Protein AF-A0A944NSH6-F1 (afdb_monomer_lite)

Secondary structure (DSSP, 8-state):
-HHHHHHHHHHHTT-TTHHHHHHHHHHHGGGS-HHHHHGGGT--TT-HHHHHHHHHHHHHHHHHHHHT-

Structure (mmCIF, N/CA/C/O backbone):
data_AF-A0A944NSH6-F1
#
_entry.id   AF-A0A944NSH6-F1
#
loop_
_atom_site.group_PDB
_atom_site.id
_atom_site.type_symbol
_atom_site.label_atom_id
_atom_site.label_alt_id
_atom_site.label_comp_id
_atom_site.label_asym_id
_atom_site.label_entity_id
_atom_site.label_seq_id
_atom_site.pdbx_PDB_ins_code
_atom_site.Cartn_x
_atom_site.Cartn_y
_atom_site.Cartn_z
_atom_site.occupancy
_atom_site.B_iso_or_equiv
_atom_site.auth_seq_id
_atom_site.auth_comp_id
_atom_site.auth_asym_id
_atom_site.auth_atom_id
_atom_site.pdbx_PDB_model_num
ATOM 1 N N . ASP A 1 1 ? 6.849 -0.467 9.883 1.00 53.78 1 ASP A N 1
ATOM 2 C CA . ASP A 1 1 ? 5.398 -0.747 10.003 1.00 53.78 1 ASP A CA 1
ATOM 3 C C . ASP A 1 1 ? 4.501 -0.072 8.966 1.00 53.78 1 ASP A C 1
ATOM 5 O O . ASP A 1 1 ? 3.673 -0.761 8.389 1.00 53.78 1 ASP A O 1
ATOM 9 N N . CYS A 1 2 ? 4.678 1.211 8.624 1.00 65.12 2 CYS A N 1
ATOM 10 C CA . CYS A 1 2 ? 3.822 1.889 7.626 1.00 65.12 2 CYS A CA 1
ATOM 11 C C . CYS A 1 2 ? 3.813 1.227 6.225 1.00 65.12 2 CYS A C 1
ATOM 13 O O . CYS A 1 2 ? 2.773 1.164 5.571 1.00 65.12 2 CYS A O 1
ATOM 15 N N . LEU A 1 3 ? 4.948 0.664 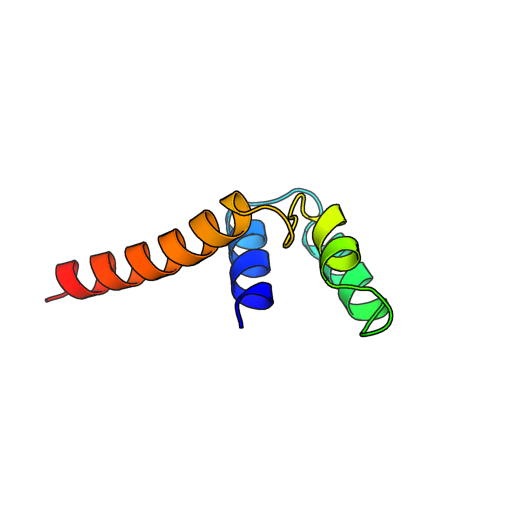5.790 1.00 68.38 3 LEU A N 1
ATOM 16 C CA . LEU A 1 3 ? 5.069 -0.017 4.495 1.00 68.38 3 LEU A CA 1
ATOM 17 C C . LEU A 1 3 ? 4.128 -1.226 4.369 1.00 68.38 3 LEU A C 1
ATOM 19 O O . LEU A 1 3 ? 3.458 -1.388 3.354 1.00 68.38 3 LEU A O 1
ATOM 23 N N . VAL A 1 4 ? 4.075 -2.068 5.403 1.00 79.06 4 VAL A N 1
ATOM 24 C CA . VAL A 1 4 ? 3.291 -3.312 5.384 1.00 79.06 4 VAL A CA 1
ATOM 25 C C . VAL A 1 4 ? 1.799 -2.996 5.374 1.00 79.06 4 VAL A C 1
ATOM 27 O O . VAL A 1 4 ? 1.065 -3.564 4.572 1.00 79.06 4 VAL A O 1
ATOM 30 N N . ASN A 1 5 ? 1.372 -2.025 6.185 1.00 75.06 5 ASN A N 1
ATOM 31 C CA . ASN A 1 5 ? -0.025 -1.590 6.231 1.00 75.06 5 ASN A CA 1
ATOM 32 C C . ASN A 1 5 ? -0.476 -0.981 4.897 1.00 75.06 5 ASN A C 1
ATOM 34 O O . ASN A 1 5 ? -1.581 -1.247 4.440 1.00 75.06 5 ASN A O 1
ATOM 38 N N . SER A 1 6 ? 0.400 -0.224 4.234 1.00 76.38 6 SER A N 1
ATOM 39 C CA . SER A 1 6 ? 0.088 0.376 2.932 1.00 76.38 6 SER A CA 1
ATOM 40 C C . SER A 1 6 ? -0.034 -0.674 1.826 1.00 76.38 6 SER A C 1
ATOM 42 O O . SER A 1 6 ? -0.919 -0.590 0.982 1.00 76.38 6 SER A O 1
ATOM 44 N N . LEU A 1 7 ? 0.818 -1.705 1.838 1.00 83.19 7 LEU A N 1
ATOM 45 C CA . LEU A 1 7 ? 0.695 -2.835 0.911 1.00 83.19 7 LEU A CA 1
ATOM 46 C C . LEU A 1 7 ? -0.569 -3.659 1.182 1.00 83.19 7 LEU A C 1
ATOM 48 O O . LEU A 1 7 ? -1.174 -4.172 0.243 1.00 83.19 7 LEU A O 1
ATOM 52 N N . TYR A 1 8 ? -0.975 -3.769 2.445 1.00 82.12 8 TYR A N 1
ATOM 53 C CA . TYR A 1 8 ? -2.205 -4.451 2.827 1.00 82.12 8 TYR A CA 1
ATOM 54 C C . TYR A 1 8 ? -3.460 -3.713 2.336 1.00 82.12 8 TYR A C 1
ATOM 56 O O . TYR A 1 8 ? -4.358 -4.351 1.795 1.00 82.12 8 TYR A O 1
ATOM 64 N N . ASP A 1 9 ? -3.496 -2.383 2.424 1.00 81.44 9 ASP A N 1
ATOM 65 C CA . ASP A 1 9 ? -4.582 -1.561 1.864 1.00 81.44 9 ASP A CA 1
ATOM 66 C C . ASP A 1 9 ? -4.699 -1.721 0.332 1.00 81.44 9 ASP A C 1
ATOM 68 O O . ASP A 1 9 ? -5.777 -1.945 -0.228 1.00 81.44 9 ASP A O 1
ATOM 72 N N . VAL A 1 10 ? -3.561 -1.731 -0.370 1.00 84.38 10 VAL A N 1
ATOM 73 C CA . VAL A 1 10 ? -3.525 -1.987 -1.822 1.00 84.38 10 VAL A CA 1
ATOM 74 C C . VAL A 1 10 ? -3.986 -3.410 -2.165 1.00 84.38 10 VAL A C 1
ATOM 76 O O . VAL A 1 10 ? -4.645 -3.626 -3.185 1.00 84.38 10 VAL A O 1
ATOM 79 N N . PHE A 1 11 ? -3.678 -4.389 -1.314 1.00 85.69 11 PHE A N 1
ATOM 80 C CA . PHE A 1 11 ? -4.196 -5.746 -1.464 1.00 85.69 11 PHE A CA 1
ATOM 81 C C . PHE A 1 11 ? -5.719 -5.795 -1.275 1.00 85.69 11 PHE A C 1
ATOM 83 O O . PHE A 1 11 ? -6.417 -6.347 -2.126 1.00 85.69 11 PHE A O 1
ATOM 90 N N . GLN A 1 12 ? -6.242 -5.186 -0.207 1.00 84.50 12 GLN A N 1
ATOM 91 C CA . GLN A 1 12 ? -7.678 -5.167 0.086 1.00 84.50 12 GLN A CA 1
ATOM 92 C C . GLN A 1 12 ? -8.499 -4.433 -0.980 1.00 84.50 12 GLN A C 1
ATOM 94 O O . GLN A 1 12 ? -9.601 -4.869 -1.307 1.00 84.50 12 GLN A O 1
ATOM 99 N N . SER A 1 13 ? -7.955 -3.369 -1.572 1.00 83.19 13 SER A N 1
ATOM 100 C CA . SER A 1 13 ? -8.603 -2.637 -2.671 1.00 83.19 13 SER A CA 1
ATOM 101 C C . SER A 1 13 ? -8.624 -3.400 -4.006 1.00 83.19 13 SER A C 1
ATOM 103 O O . SER A 1 13 ? -9.187 -2.909 -4.986 1.00 83.19 13 SER A O 1
ATOM 105 N N . GLY A 1 14 ? -8.053 -4.611 -4.064 1.00 84.31 14 GLY A N 1
ATOM 106 C CA . GLY A 1 14 ? -8.121 -5.484 -5.236 1.00 84.31 14 GLY A CA 1
ATOM 107 C C . GLY A 1 14 ? -7.212 -5.040 -6.379 1.00 84.31 14 GLY A C 1
ATOM 108 O O . GLY A 1 14 ? -7.536 -5.249 -7.550 1.00 84.31 14 GLY A O 1
ATOM 109 N N . HIS A 1 15 ? -6.081 -4.406 -6.059 1.00 85.75 15 HIS A N 1
ATOM 110 C CA . HIS A 1 15 ? -5.192 -3.837 -7.061 1.00 85.75 15 HIS A CA 1
ATOM 111 C C . HIS A 1 15 ? -4.755 -4.879 -8.120 1.00 85.75 15 HIS A C 1
ATOM 113 O O . HIS A 1 15 ? -4.236 -5.949 -7.774 1.00 85.75 15 HIS A O 1
ATOM 119 N N . PRO A 1 16 ? -4.884 -4.572 -9.426 1.00 89.69 16 PRO A N 1
ATOM 120 C CA . PRO A 1 16 ? -4.560 -5.513 -10.492 1.00 89.69 16 PRO A CA 1
ATOM 121 C C . PRO A 1 16 ? -3.122 -6.040 -10.419 1.00 89.69 16 PRO A C 1
ATOM 123 O O . PRO A 1 16 ? -2.155 -5.275 -10.318 1.00 89.69 16 PRO A O 1
ATOM 126 N N . GLY A 1 17 ? -2.983 -7.367 -10.489 1.00 89.00 17 GLY A N 1
ATOM 127 C CA . GLY A 1 17 ? -1.682 -8.041 -10.494 1.00 89.00 17 GLY A CA 1
ATOM 128 C C . GLY A 1 17 ? -0.890 -7.879 -9.194 1.00 89.00 17 GLY A C 1
ATOM 129 O O . GLY A 1 17 ? 0.338 -7.954 -9.224 1.00 89.00 17 GLY A O 1
ATOM 130 N N . PHE A 1 18 ? -1.562 -7.627 -8.062 1.00 89.81 18 PHE A N 1
ATOM 131 C CA . PHE A 1 18 ? -0.899 -7.418 -6.772 1.00 89.81 18 PHE A CA 1
ATOM 132 C C . PHE A 1 18 ? 0.079 -8.544 -6.425 1.00 89.81 18 PHE A C 1
ATOM 134 O O . PHE A 1 18 ? 1.223 -8.267 -6.082 1.00 89.81 18 PHE A O 1
ATOM 141 N N . GLN A 1 19 ? -0.342 -9.805 -6.561 1.00 90.25 19 GLN A N 1
ATOM 142 C CA . GLN A 1 19 ? 0.476 -10.966 -6.209 1.00 90.25 19 GLN A CA 1
ATOM 143 C C . GLN A 1 19 ? 1.802 -11.000 -6.986 1.00 90.25 19 GLN A C 1
ATOM 145 O O . GLN A 1 19 ? 2.864 -11.130 -6.380 1.00 90.25 19 GLN A O 1
ATOM 150 N N . ASP A 1 20 ? 1.761 -10.821 -8.307 1.00 91.00 20 ASP A N 1
ATOM 151 C CA . ASP A 1 20 ? 2.963 -10.841 -9.152 1.00 91.00 20 ASP A CA 1
ATOM 152 C C . ASP A 1 20 ? 3.905 -9.674 -8.835 1.00 91.00 20 ASP A C 1
ATOM 154 O O . ASP A 1 20 ? 5.128 -9.845 -8.741 1.00 91.00 20 ASP A O 1
ATOM 158 N N . LYS A 1 21 ? 3.335 -8.484 -8.607 1.00 89.69 21 LYS A N 1
ATOM 159 C CA . LYS A 1 21 ? 4.083 -7.292 -8.187 1.00 89.69 21 LYS A CA 1
ATOM 160 C C . LYS A 1 21 ? 4.725 -7.496 -6.814 1.00 89.69 21 LYS A C 1
ATOM 162 O O . LYS A 1 21 ? 5.898 -7.172 -6.638 1.00 89.69 21 LYS A O 1
ATOM 167 N N . TYR A 1 22 ? 4.007 -8.109 -5.877 1.00 88.75 22 TYR A N 1
ATOM 168 C CA . TYR A 1 22 ? 4.492 -8.424 -4.535 1.00 88.75 22 TYR A CA 1
ATOM 169 C C . TYR A 1 22 ? 5.624 -9.457 -4.555 1.00 88.75 22 TYR A C 1
ATOM 171 O O . TYR A 1 22 ? 6.653 -9.257 -3.914 1.00 88.75 22 TYR A O 1
ATOM 179 N N . PHE A 1 23 ? 5.518 -10.518 -5.359 1.00 89.69 23 PHE A N 1
ATOM 180 C CA . PHE A 1 23 ? 6.625 -11.464 -5.526 1.00 89.69 23 PHE A CA 1
ATOM 181 C C . PHE A 1 23 ? 7.851 -10.828 -6.184 1.00 89.69 23 PHE A C 1
ATOM 183 O O . PHE A 1 23 ? 8.979 -11.136 -5.801 1.00 89.69 23 PHE A O 1
ATOM 190 N N . THR A 1 24 ? 7.652 -9.938 -7.156 1.00 89.06 24 THR A N 1
ATOM 191 C CA . THR A 1 24 ? 8.749 -9.188 -7.789 1.00 89.06 24 THR A CA 1
ATOM 192 C C . THR A 1 24 ? 9.468 -8.305 -6.770 1.00 89.06 24 THR A C 1
ATOM 194 O O . THR A 1 24 ? 10.695 -8.324 -6.690 1.00 89.06 24 THR A O 1
ATOM 197 N N . MET A 1 25 ? 8.697 -7.609 -5.935 1.00 88.69 25 MET A N 1
ATOM 198 C CA . MET A 1 25 ? 9.183 -6.800 -4.820 1.00 88.69 25 MET A CA 1
ATOM 199 C C . MET A 1 25 ? 10.002 -7.6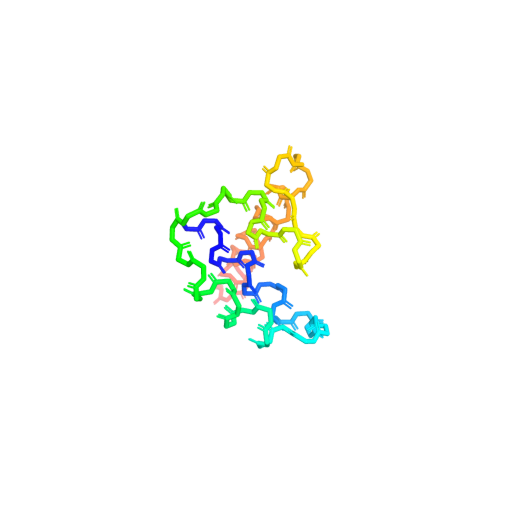33 -3.821 1.00 88.69 25 MET A C 1
ATOM 201 O O . MET A 1 25 ? 11.133 -7.278 -3.501 1.00 88.69 25 MET A O 1
ATOM 205 N N . LEU A 1 26 ? 9.476 -8.782 -3.377 1.00 88.25 26 LEU A N 1
ATOM 206 C CA . LEU A 1 26 ? 10.181 -9.679 -2.453 1.00 88.25 26 LEU A CA 1
ATOM 207 C C . LEU A 1 26 ? 11.484 -10.234 -3.044 1.00 88.25 26 LEU A C 1
ATOM 209 O O . LEU A 1 26 ? 12.477 -10.341 -2.328 1.00 88.25 26 LEU A O 1
ATOM 213 N N . LYS A 1 27 ? 11.504 -10.557 -4.345 1.00 87.00 27 LYS A N 1
ATOM 214 C CA . LYS A 1 27 ? 12.714 -11.019 -5.048 1.00 87.00 27 LYS A CA 1
ATOM 215 C C . LYS A 1 27 ? 13.796 -9.942 -5.129 1.00 87.00 27 LYS A C 1
ATOM 217 O O . LYS A 1 27 ? 14.97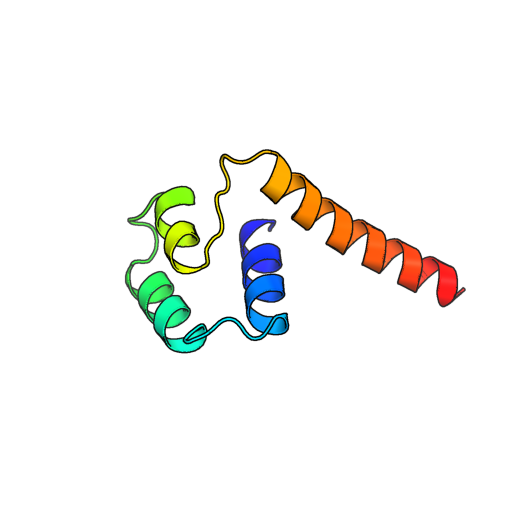3 -10.286 -5.096 1.00 87.00 27 LYS A O 1
ATOM 222 N N . ALA A 1 28 ? 13.411 -8.669 -5.235 1.00 85.31 28 ALA A N 1
ATOM 223 C CA . ALA A 1 28 ? 14.352 -7.551 -5.196 1.00 85.31 28 ALA A CA 1
ATOM 224 C C . ALA A 1 28 ? 14.964 -7.353 -3.795 1.00 85.31 28 ALA A C 1
ATOM 226 O O . ALA A 1 28 ? 16.064 -6.822 -3.663 1.00 85.31 28 ALA A O 1
ATOM 227 N N . GLY A 1 29 ? 14.291 -7.816 -2.736 1.00 80.06 29 GLY A N 1
ATOM 228 C CA . GLY A 1 29 ? 14.793 -7.722 -1.369 1.00 80.06 29 GLY A CA 1
ATOM 229 C C . GLY A 1 29 ? 15.080 -6.272 -0.959 1.00 80.06 29 GLY A C 1
ATOM 230 O O . GLY A 1 29 ? 14.303 -5.366 -1.244 1.00 80.06 29 GLY A O 1
ATOM 231 N N . GLY A 1 30 ? 16.208 -6.045 -0.281 1.00 76.62 30 GLY A N 1
ATOM 232 C CA . GLY A 1 30 ? 16.604 -4.728 0.235 1.00 76.62 30 GLY A CA 1
ATOM 233 C C . GLY A 1 30 ? 17.393 -3.845 -0.738 1.00 76.62 30 GLY A C 1
ATOM 234 O O . GLY A 1 30 ? 17.997 -2.870 -0.297 1.00 76.62 30 GLY A O 1
ATOM 235 N N . THR A 1 31 ? 17.465 -4.188 -2.028 1.00 78.06 31 THR A N 1
ATOM 236 C CA . THR A 1 31 ? 18.314 -3.453 -2.985 1.00 78.06 31 THR A CA 1
ATOM 237 C C . THR A 1 31 ? 17.660 -2.193 -3.549 1.00 78.06 31 THR A C 1
ATOM 239 O O . THR A 1 31 ? 18.355 -1.375 -4.145 1.00 78.06 31 THR A O 1
ATOM 242 N N . LEU A 1 32 ? 16.342 -2.034 -3.388 1.00 76.44 32 LEU A N 1
ATOM 243 C CA . LEU A 1 32 ? 15.576 -0.890 -3.889 1.00 76.44 32 LEU A CA 1
ATOM 244 C C . LEU A 1 32 ? 15.198 0.058 -2.751 1.00 76.44 32 LEU A C 1
ATOM 246 O O . LEU A 1 32 ? 14.894 -0.377 -1.636 1.00 76.44 32 LEU A O 1
ATOM 250 N N . ARG A 1 33 ? 15.178 1.366 -3.030 1.00 79.44 33 ARG A N 1
ATOM 251 C CA . ARG A 1 33 ? 14.642 2.339 -2.070 1.00 79.44 33 ARG A CA 1
ATOM 252 C C . ARG A 1 33 ? 13.125 2.189 -1.980 1.00 79.44 33 ARG A C 1
ATOM 254 O O . ARG A 1 33 ? 12.465 1.806 -2.939 1.00 79.44 33 ARG A O 1
ATOM 261 N N . HIS A 1 34 ? 12.560 2.550 -0.829 1.00 73.88 34 HIS A N 1
ATOM 262 C CA . HIS A 1 34 ? 11.127 2.417 -0.542 1.00 73.88 34 HIS A CA 1
ATOM 263 C C . HIS A 1 34 ? 10.226 3.029 -1.626 1.00 73.88 34 HIS A C 1
ATOM 265 O O . HIS A 1 34 ? 9.228 2.425 -1.994 1.00 73.88 34 HIS A O 1
ATOM 271 N N . THR A 1 35 ? 10.595 4.184 -2.182 1.00 75.06 35 THR A N 1
ATOM 272 C CA . THR A 1 35 ? 9.848 4.832 -3.270 1.00 75.06 35 THR A CA 1
ATOM 273 C C . THR A 1 35 ? 9.828 3.989 -4.548 1.00 75.06 35 THR A C 1
ATOM 275 O O . THR A 1 35 ? 8.780 3.809 -5.157 1.00 75.06 35 THR A O 1
ATOM 278 N N . GLU A 1 36 ? 10.968 3.412 -4.929 1.00 80.56 36 GLU A N 1
ATOM 279 C CA . GLU A 1 36 ? 11.090 2.552 -6.117 1.00 80.56 36 GLU A CA 1
ATOM 280 C C . GLU A 1 36 ? 10.342 1.230 -5.928 1.00 80.56 36 GLU A C 1
ATOM 282 O O . GLU A 1 36 ? 9.741 0.697 -6.858 1.00 80.56 36 GLU A O 1
ATOM 287 N N . LEU A 1 37 ? 10.355 0.725 -4.697 1.00 82.50 37 LEU A N 1
ATOM 288 C CA . LEU A 1 37 ? 9.677 -0.495 -4.284 1.00 82.50 37 LEU A CA 1
ATOM 289 C C . LEU A 1 37 ? 8.145 -0.337 -4.302 1.00 82.50 37 LEU A C 1
ATOM 291 O O . LEU A 1 37 ? 7.429 -1.284 -4.626 1.00 82.50 37 LEU A O 1
ATOM 295 N N . LEU A 1 38 ? 7.650 0.861 -3.990 1.00 81.50 38 LEU A N 1
ATOM 296 C CA . LEU A 1 38 ? 6.227 1.184 -3.882 1.00 81.50 38 LEU A CA 1
ATOM 297 C C . LEU A 1 38 ? 5.587 1.679 -5.187 1.00 81.50 38 LEU A C 1
ATOM 299 O O . LEU A 1 38 ? 4.388 1.473 -5.391 1.00 81.50 38 LEU A O 1
ATOM 303 N N . ALA A 1 39 ? 6.374 2.246 -6.105 1.00 84.12 39 ALA A N 1
ATOM 304 C CA . ALA A 1 39 ? 5.886 2.761 -7.384 1.00 84.12 39 ALA A CA 1
ATOM 305 C C . ALA A 1 39 ? 5.024 1.762 -8.199 1.00 84.12 39 ALA A C 1
ATOM 307 O O . ALA A 1 39 ? 3.994 2.177 -8.739 1.00 84.12 39 ALA A O 1
ATOM 308 N N . PRO A 1 40 ? 5.332 0.445 -8.263 1.00 85.31 40 PRO A N 1
ATOM 309 C CA . PRO A 1 40 ? 4.498 -0.533 -8.975 1.00 85.31 40 PRO A CA 1
ATOM 310 C C . PRO A 1 40 ? 3.074 -0.694 -8.419 1.00 85.31 40 PRO A C 1
ATOM 312 O O . PRO A 1 40 ? 2.190 -1.188 -9.132 1.00 85.31 40 PRO A O 1
ATOM 315 N N . PHE A 1 41 ? 2.861 -0.295 -7.164 1.00 85.38 41 PHE A N 1
ATOM 316 C CA . PHE A 1 41 ? 1.587 -0.328 -6.445 1.00 85.38 41 PHE A CA 1
ATOM 317 C C . PHE A 1 41 ? 0.847 1.017 -6.501 1.00 85.38 41 PHE A C 1
ATOM 319 O O . PHE A 1 41 ? -0.185 1.173 -5.857 1.00 85.38 41 PHE A O 1
ATOM 326 N N . GLY A 1 42 ? 1.377 1.999 -7.245 1.00 80.56 42 GLY A N 1
ATOM 327 C CA . GLY A 1 42 ? 0.829 3.358 -7.291 1.00 80.56 42 GLY A CA 1
ATOM 328 C C . GLY A 1 42 ? 1.001 4.120 -5.974 1.00 80.56 42 GLY A C 1
ATOM 329 O O . GLY A 1 42 ? 0.279 5.082 -5.719 1.00 80.56 42 GLY A O 1
ATOM 330 N N . LEU A 1 43 ? 1.927 3.666 -5.129 1.00 78.56 43 LEU A N 1
ATOM 331 C CA . LEU A 1 43 ? 2.221 4.250 -3.832 1.00 78.56 43 LEU A CA 1
ATOM 332 C C . LEU A 1 43 ? 3.519 5.055 -3.916 1.00 78.56 43 LEU A C 1
ATOM 334 O O . LEU A 1 43 ? 4.512 4.591 -4.474 1.00 78.56 43 LEU A O 1
ATOM 338 N N . ASP A 1 44 ? 3.519 6.241 -3.316 1.00 78.19 44 ASP A N 1
ATOM 339 C CA . ASP A 1 44 ? 4.699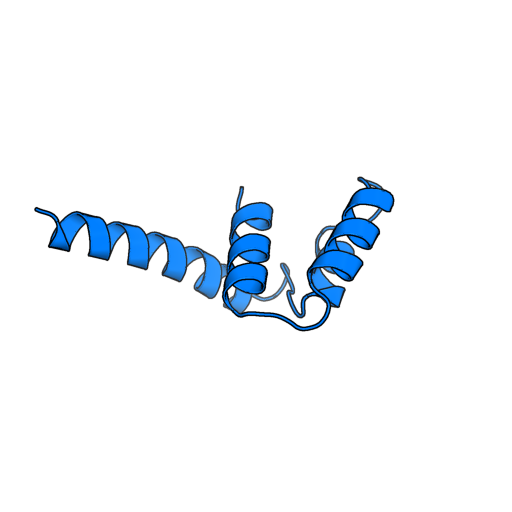 7.092 -3.211 1.00 78.19 44 ASP A CA 1
ATOM 340 C C . ASP A 1 44 ? 4.875 7.547 -1.762 1.00 78.19 44 ASP A C 1
ATOM 342 O O . ASP A 1 44 ? 4.109 8.356 -1.249 1.00 78.19 44 ASP A O 1
ATOM 346 N N . ALA A 1 45 ? 5.905 7.032 -1.091 1.00 70.69 45 ALA A N 1
ATOM 347 C CA . ALA A 1 45 ? 6.202 7.389 0.295 1.00 70.69 45 ALA A CA 1
ATOM 348 C C . ALA A 1 45 ? 6.719 8.832 0.473 1.00 70.69 45 ALA A C 1
ATOM 350 O O . ALA A 1 45 ? 6.815 9.306 1.608 1.00 70.69 45 ALA A O 1
ATOM 351 N N . SER A 1 46 ? 7.077 9.521 -0.617 1.00 74.25 46 SER A N 1
ATOM 352 C CA . SER A 1 46 ? 7.449 10.940 -0.595 1.00 74.25 46 SER A CA 1
ATOM 353 C C . SER A 1 46 ? 6.242 11.880 -0.672 1.00 74.25 46 SER A C 1
ATOM 355 O O . SER A 1 46 ? 6.379 13.059 -0.344 1.00 74.25 46 SER A O 1
ATOM 357 N N . ASP A 1 47 ? 5.063 11.362 -1.031 1.00 74.50 47 ASP A N 1
ATOM 358 C CA . ASP A 1 47 ? 3.816 12.121 -1.086 1.00 74.50 47 ASP A CA 1
ATOM 359 C C . ASP A 1 47 ? 3.210 12.274 0.327 1.00 74.50 47 ASP A C 1
ATOM 361 O O . ASP A 1 47 ? 2.867 11.279 0.970 1.00 74.50 47 ASP A O 1
ATOM 365 N N . PRO A 1 48 ? 3.005 13.499 0.844 1.00 72.56 48 PRO A N 1
ATOM 366 C CA . PRO A 1 48 ? 2.289 13.713 2.103 1.00 72.56 48 PRO A CA 1
ATOM 367 C C . PRO A 1 48 ? 0.886 13.078 2.130 1.00 72.56 48 PRO A C 1
ATOM 369 O O . PRO A 1 48 ? 0.419 12.647 3.187 1.00 72.56 48 PRO A O 1
ATOM 372 N N . ALA A 1 49 ? 0.213 12.961 0.978 1.00 70.56 49 ALA A N 1
ATOM 373 C CA . ALA A 1 49 ? -1.098 12.321 0.885 1.00 70.56 49 ALA A CA 1
ATOM 374 C C . ALA A 1 49 ? -1.044 10.795 1.094 1.00 70.56 49 ALA A C 1
ATOM 376 O O . ALA A 1 49 ? -2.049 10.189 1.477 1.00 70.56 49 ALA A O 1
ATOM 377 N N . PHE A 1 50 ? 0.114 10.160 0.895 1.00 70.69 50 PHE A N 1
ATOM 378 C CA . PHE A 1 50 ? 0.334 8.760 1.265 1.00 70.69 50 PHE A CA 1
ATOM 379 C C . PHE A 1 50 ? 0.281 8.572 2.787 1.00 70.69 50 PHE A C 1
ATOM 381 O O . PHE A 1 50 ? -0.400 7.674 3.282 1.00 70.69 50 PHE A O 1
ATOM 388 N N . TRP A 1 51 ? 0.911 9.474 3.540 1.00 67.44 51 TRP A N 1
ATOM 389 C CA . TRP A 1 51 ? 0.895 9.438 5.005 1.00 67.44 51 TRP A CA 1
ATOM 390 C C . TRP A 1 51 ? -0.501 9.696 5.580 1.00 67.44 51 TRP A C 1
ATOM 392 O O . TRP A 1 51 ? -0.894 9.029 6.537 1.00 67.44 51 TR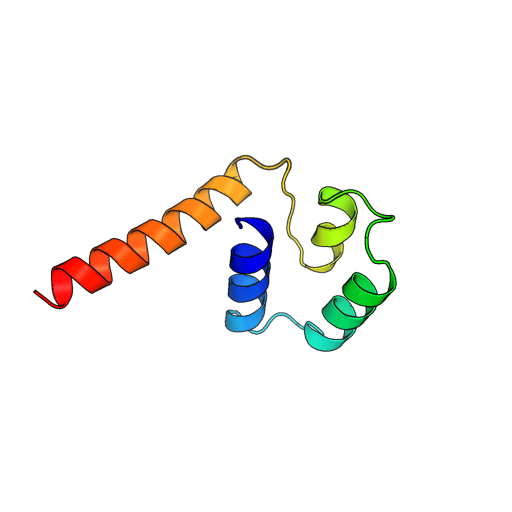P A O 1
ATOM 402 N N . ASN A 1 52 ? -1.294 10.565 4.944 1.00 68.62 52 ASN A N 1
ATOM 403 C CA . ASN A 1 52 ? -2.701 10.769 5.310 1.00 68.62 52 ASN A CA 1
ATOM 404 C C . ASN A 1 52 ? -3.540 9.492 5.148 1.00 68.62 52 ASN A C 1
ATOM 406 O O . ASN A 1 52 ? -4.373 9.199 6.001 1.00 68.62 52 ASN A O 1
ATOM 410 N N . ARG A 1 53 ? -3.296 8.690 4.101 1.00 69.38 53 ARG A N 1
ATOM 411 C CA . ARG A 1 53 ? -3.961 7.385 3.940 1.00 69.38 53 ARG A CA 1
ATOM 412 C C . ARG A 1 53 ? -3.590 6.416 5.060 1.00 69.38 53 ARG A C 1
ATOM 414 O O . ARG A 1 53 ? -4.481 5.817 5.653 1.00 69.38 53 ARG A O 1
ATOM 421 N N . GLY A 1 54 ? -2.306 6.323 5.407 1.00 67.88 54 GLY A N 1
ATOM 422 C CA . GLY A 1 54 ? -1.848 5.478 6.515 1.00 67.88 54 GLY A CA 1
ATOM 423 C C . GLY A 1 54 ? -2.446 5.873 7.873 1.00 67.88 54 GLY A C 1
ATOM 424 O O . GLY A 1 54 ? -2.810 5.000 8.659 1.00 67.88 54 GLY A O 1
ATOM 425 N N . LEU A 1 55 ? -2.594 7.176 8.135 1.00 71.00 55 LEU A N 1
ATOM 426 C CA . LEU A 1 55 ? -3.238 7.685 9.351 1.00 71.00 55 LEU A CA 1
ATOM 427 C C . LEU A 1 55 ? -4.750 7.417 9.374 1.00 71.00 55 LEU A C 1
ATOM 429 O O . LEU A 1 55 ? -5.278 7.064 10.425 1.00 71.00 55 LEU A O 1
ATOM 433 N N . ASN A 1 56 ? -5.433 7.506 8.229 1.00 70.88 56 ASN A N 1
ATOM 434 C CA . ASN A 1 56 ? -6.866 7.213 8.134 1.00 70.88 56 ASN A CA 1
ATOM 435 C C . ASN A 1 56 ? -7.193 5.743 8.439 1.00 70.88 56 ASN A C 1
ATOM 437 O O . ASN A 1 56 ? -8.218 5.474 9.055 1.00 70.88 56 ASN A O 1
ATOM 441 N N . VAL A 1 57 ? -6.320 4.797 8.070 1.00 69.81 57 VAL A N 1
ATOM 442 C CA . VAL A 1 57 ? -6.488 3.376 8.437 1.00 69.81 57 VAL A CA 1
ATOM 443 C C . VAL A 1 57 ? -6.435 3.193 9.958 1.00 69.81 57 VAL A C 1
ATOM 445 O O . VAL A 1 57 ? -7.259 2.483 10.525 1.00 69.81 57 VAL A O 1
ATOM 448 N N . ILE A 1 58 ? -5.503 3.874 10.635 1.00 71.88 58 ILE A N 1
ATOM 449 C CA . ILE A 1 58 ? -5.401 3.839 12.103 1.00 71.88 58 ILE A CA 1
ATOM 450 C C . ILE A 1 58 ? -6.621 4.511 12.745 1.00 71.88 58 ILE A C 1
ATOM 452 O O . ILE A 1 58 ? -7.144 3.988 13.724 1.00 71.88 58 ILE A O 1
ATOM 456 N N . SER A 1 59 ? -7.101 5.624 12.181 1.00 75.44 59 SER A N 1
ATOM 457 C CA . SER A 1 59 ? -8.340 6.275 12.626 1.00 75.44 59 SER A CA 1
ATOM 458 C C . SER A 1 59 ? -9.538 5.332 12.513 1.00 75.44 59 SER A C 1
ATOM 460 O O . SER A 1 59 ? -10.285 5.204 13.471 1.00 75.44 59 SER A O 1
ATOM 462 N N . GLY A 1 60 ? -9.668 4.600 11.402 1.00 72.25 60 GLY A N 1
ATOM 463 C CA . GLY A 1 60 ? -10.740 3.618 11.226 1.00 72.25 60 GLY A CA 1
ATOM 464 C C . GLY A 1 60 ? -10.697 2.486 12.257 1.00 72.25 60 GLY A C 1
ATOM 465 O O . GLY A 1 60 ? -11.742 2.068 12.745 1.00 72.25 60 GLY A O 1
ATOM 466 N N . PHE A 1 61 ? -9.502 2.032 12.655 1.00 74.38 61 PHE A N 1
ATOM 467 C CA . PHE A 1 61 ? -9.368 1.060 13.746 1.00 74.38 61 PHE A CA 1
ATOM 468 C C . PHE A 1 61 ? -9.748 1.635 15.114 1.00 74.38 61 PHE A C 1
ATOM 470 O O . PHE A 1 61 ? -10.241 0.887 15.952 1.00 74.38 61 PHE A O 1
ATOM 477 N N . ILE A 1 62 ? -9.531 2.932 15.354 1.00 74.88 62 ILE A N 1
ATOM 478 C CA . ILE A 1 62 ?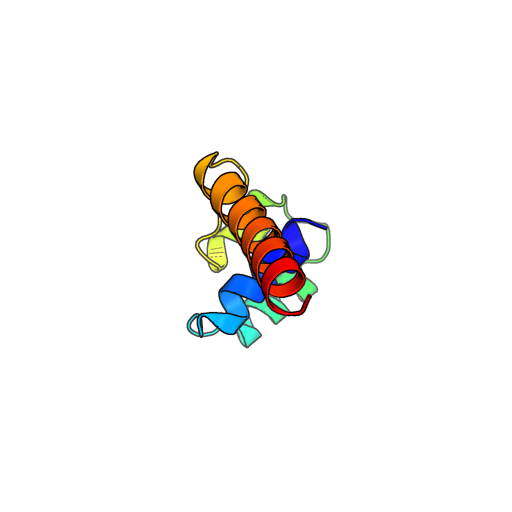 -9.980 3.606 16.583 1.00 74.88 62 ILE A CA 1
ATOM 479 C C . ILE A 1 62 ? -11.508 3.731 16.582 1.00 74.88 62 ILE A C 1
ATOM 481 O O . ILE A 1 62 ? -12.133 3.365 17.574 1.00 74.88 62 ILE A O 1
ATOM 485 N N . ASP A 1 63 ? -12.105 4.146 15.463 1.00 75.31 63 ASP A N 1
ATOM 486 C CA . ASP A 1 63 ? -13.561 4.273 15.315 1.00 75.31 63 ASP A CA 1
ATOM 487 C C . ASP A 1 63 ? -14.272 2.919 15.508 1.00 75.31 63 ASP A C 1
ATOM 489 O O . ASP A 1 63 ? -15.315 2.833 16.162 1.00 75.31 63 ASP A O 1
ATOM 493 N N . GLU A 1 64 ? -13.700 1.832 14.979 1.00 74.19 64 GLU A N 1
ATOM 494 C CA . GLU A 1 64 ? -14.212 0.470 15.181 1.00 74.19 64 GLU A CA 1
ATOM 495 C C . GLU A 1 64 ? -14.153 0.057 16.662 1.00 74.19 64 GLU A C 1
ATOM 497 O O . GLU A 1 64 ? -15.091 -0.553 17.177 1.00 74.19 64 GLU A O 1
ATOM 502 N N . LEU A 1 65 ? -13.086 0.445 17.368 1.00 73.12 65 LEU A N 1
ATOM 503 C CA . LEU A 1 65 ? -12.905 0.168 18.794 1.00 73.12 65 LEU A CA 1
ATOM 504 C C . LEU A 1 65 ? -13.878 0.966 19.673 1.00 73.12 65 LEU A C 1
ATOM 506 O O . LEU A 1 65 ? -14.397 0.416 20.642 1.00 73.12 65 LEU A O 1
ATOM 510 N N . GLU A 1 66 ? -14.147 2.229 19.331 1.00 71.44 66 GLU A N 1
ATOM 511 C CA . GLU A 1 66 ? -15.157 3.060 20.002 1.00 71.44 66 GLU A CA 1
ATOM 512 C C . GLU A 1 66 ? -16.582 2.558 19.742 1.00 71.44 66 GLU A C 1
ATOM 514 O O . GLU A 1 66 ? -17.428 2.632 20.626 1.00 71.44 66 GLU A O 1
ATOM 519 N N . THR A 1 67 ? -16.848 2.008 18.555 1.00 75.94 67 THR A N 1
ATOM 520 C CA . THR A 1 67 ? -18.168 1.460 18.197 1.00 75.94 67 THR A CA 1
ATOM 521 C C . THR A 1 67 ? -18.445 0.110 18.870 1.00 75.94 67 THR A C 1
ATOM 523 O O . THR A 1 67 ? -19.602 -0.256 19.081 1.00 75.94 67 THR A O 1
ATOM 526 N N . ALA A 1 68 ? -17.398 -0.652 19.194 1.00 62.78 68 ALA A N 1
ATOM 527 C CA . ALA A 1 68 ? -17.499 -1.942 19.875 1.00 62.78 68 ALA A CA 1
ATOM 528 C C . ALA A 1 68 ? -17.653 -1.834 21.410 1.00 62.78 68 ALA A C 1
ATOM 530 O O . ALA A 1 68 ? -17.767 -2.868 22.078 1.00 62.78 68 ALA A O 1
ATOM 531 N N . LEU A 1 69 ? -17.632 -0.613 21.955 1.00 54.22 69 LEU A N 1
ATOM 532 C CA . LEU A 1 69 ? -17.705 -0.270 23.380 1.00 54.22 69 LEU A CA 1
ATOM 533 C C . LEU A 1 69 ? -19.117 0.201 23.765 1.00 54.22 69 LEU A C 1
ATOM 535 O O . LEU A 1 69 ? -19.580 -0.213 24.854 1.00 54.22 69 LEU A O 1
#

pLDDT: mean 77.95, std 8.29, range [53.78, 91.0]

Foldseek 3Di:
DLLVVLLVVLVVVVPPPSVVLVVVLVVCPPVDDSQVSCVVSVAGPVDPVNVVVSVVVVVVVVVVVVVVD

Radius of gyration: 13.68 Å; chains: 1; bounding box: 36×25×34 Å

Sequence (69 aa):
DCLVNSLYDVFQSGHPGFQDKYFTMLKAGGTLRHTELLAPFGLDASDPAFWNRGLNVISGFIDELETAL